Protein AF-A0AAU5PK63-F1 (afdb_monomer_lite)

pLDDT: mean 83.99, std 9.82, range [47.16, 92.56]

Radius of gyration: 13.46 Å; chains: 1; bounding box: 26×17×38 Å

Structure (mmCIF, N/CA/C/O backbone):
data_AF-A0AAU5PK63-F1
#
_entry.id   AF-A0AAU5PK63-F1
#
loop_
_atom_site.group_PDB
_atom_site.id
_atom_site.type_symbol
_atom_site.label_atom_id
_atom_site.label_alt_id
_atom_site.label_comp_id
_atom_site.label_asym_id
_atom_site.label_entity_id
_atom_site.label_seq_id
_atom_site.pdbx_PDB_ins_code
_atom_site.Cartn_x
_atom_site.Cartn_y
_atom_site.Cartn_z
_atom_site.occupancy
_atom_site.B_iso_or_equiv
_atom_site.auth_seq_id
_atom_site.auth_comp_id
_atom_site.auth_asym_id
_atom_site.auth_atom_id
_atom_site.pdbx_PDB_model_num
ATOM 1 N N . MET A 1 1 ? -14.687 12.349 18.245 1.00 52.41 1 MET A N 1
ATOM 2 C CA . MET A 1 1 ? -14.359 11.329 17.217 1.00 52.41 1 MET A CA 1
ATOM 3 C C . MET A 1 1 ? -13.373 10.336 17.809 1.00 52.41 1 MET A C 1
ATOM 5 O O . MET A 1 1 ? -12.300 10.755 18.217 1.00 52.41 1 MET A O 1
ATOM 9 N N . ASN A 1 2 ? -13.756 9.061 17.891 1.00 67.50 2 ASN A N 1
ATOM 10 C CA . ASN A 1 2 ? -12.982 7.988 18.525 1.00 67.50 2 ASN A CA 1
ATOM 11 C C . ASN A 1 2 ? -11.569 7.864 17.915 1.00 67.50 2 ASN A C 1
ATOM 13 O O . ASN A 1 2 ? -11.444 7.695 16.701 1.00 67.50 2 ASN A O 1
ATOM 17 N N . THR A 1 3 ? -10.511 7.927 18.733 1.00 75.69 3 THR A N 1
ATOM 18 C CA . THR A 1 3 ? -9.091 7.862 18.313 1.00 75.69 3 THR A CA 1
ATOM 19 C C . THR A 1 3 ? -8.796 6.654 17.415 1.00 75.69 3 THR A C 1
ATOM 21 O O . THR A 1 3 ? -8.060 6.767 16.439 1.00 75.69 3 THR A O 1
ATOM 24 N N . LYS A 1 4 ? -9.466 5.522 17.671 1.00 72.94 4 LYS A N 1
ATOM 25 C CA . LYS A 1 4 ? -9.385 4.295 16.860 1.00 72.94 4 LYS A CA 1
ATOM 26 C C . LYS A 1 4 ? -9.874 4.494 15.417 1.00 72.94 4 LYS A C 1
ATOM 28 O O . LYS A 1 4 ? -9.268 3.983 14.483 1.00 72.94 4 LYS A O 1
ATOM 33 N N . ARG A 1 5 ? -10.928 5.296 15.222 1.00 74.75 5 ARG A N 1
ATOM 34 C CA . ARG A 1 5 ? -11.494 5.606 13.899 1.00 74.75 5 ARG A CA 1
ATOM 35 C C . ARG A 1 5 ? -10.569 6.524 13.097 1.00 74.75 5 ARG A C 1
ATOM 37 O O . ARG A 1 5 ? -10.407 6.311 11.904 1.00 74.75 5 ARG A O 1
ATOM 44 N N . ARG A 1 6 ? -9.905 7.480 13.767 1.00 79.25 6 ARG A N 1
ATOM 45 C CA . ARG A 1 6 ? -8.847 8.308 13.155 1.00 79.25 6 ARG A CA 1
ATOM 46 C C . ARG A 1 6 ? -7.661 7.454 12.695 1.00 79.25 6 ARG A C 1
ATOM 48 O O . ARG A 1 6 ? -7.220 7.624 11.563 1.00 79.25 6 ARG A O 1
ATOM 55 N N . ALA A 1 7 ? -7.215 6.508 13.525 1.00 81.25 7 ALA A N 1
ATOM 56 C CA . ALA A 1 7 ? -6.130 5.586 13.184 1.00 81.25 7 ALA A CA 1
ATOM 57 C C . ALA A 1 7 ? -6.464 4.698 11.968 1.00 81.25 7 ALA A C 1
ATOM 59 O O . ALA A 1 7 ? -5.633 4.533 11.075 1.00 81.25 7 ALA A O 1
ATOM 60 N N . ALA A 1 8 ? -7.695 4.180 11.891 1.00 83.88 8 ALA A N 1
ATOM 61 C CA . ALA A 1 8 ? -8.158 3.410 10.736 1.00 83.88 8 ALA A CA 1
ATOM 62 C C . ALA A 1 8 ? -8.136 4.250 9.446 1.00 83.88 8 ALA A C 1
ATOM 64 O O . ALA A 1 8 ? -7.568 3.828 8.441 1.00 83.88 8 ALA A O 1
ATOM 65 N N . THR A 1 9 ? -8.658 5.482 9.490 1.00 85.75 9 THR A N 1
ATOM 66 C CA . THR A 1 9 ? -8.635 6.382 8.326 1.00 85.75 9 THR A CA 1
ATOM 67 C C . THR A 1 9 ? -7.224 6.773 7.896 1.00 85.75 9 THR A C 1
ATOM 69 O O . THR A 1 9 ? -6.951 6.813 6.701 1.00 85.75 9 THR A O 1
ATOM 72 N N . THR A 1 10 ? -6.300 7.020 8.830 1.00 87.00 10 THR A N 1
ATOM 73 C CA . THR A 1 10 ? -4.912 7.346 8.470 1.00 87.00 10 THR A CA 1
ATOM 74 C C . THR A 1 10 ? -4.209 6.172 7.801 1.00 87.00 10 THR A C 1
ATOM 76 O O . THR A 1 10 ? -3.504 6.373 6.820 1.00 87.00 10 THR A O 1
ATOM 79 N N . LEU A 1 11 ? -4.435 4.943 8.275 1.00 88.75 11 LEU A N 1
ATOM 80 C CA . LEU A 1 11 ? -3.862 3.744 7.658 1.00 88.75 11 LEU A CA 1
ATOM 81 C C . LEU A 1 11 ? -4.432 3.500 6.256 1.00 88.75 11 LEU A C 1
ATOM 83 O O . LEU A 1 11 ? -3.678 3.163 5.347 1.00 88.75 11 LEU A O 1
ATOM 87 N N . ALA A 1 12 ? -5.731 3.740 6.061 1.00 88.81 12 ALA A N 1
ATOM 88 C CA . ALA A 1 12 ? -6.354 3.660 4.743 1.00 88.81 12 ALA A CA 1
ATOM 89 C C . ALA A 1 12 ? -5.776 4.704 3.772 1.00 88.81 12 ALA A C 1
ATOM 91 O O . ALA A 1 12 ? -5.479 4.376 2.627 1.00 88.81 12 ALA A O 1
ATOM 92 N N . LEU A 1 13 ? -5.555 5.942 4.231 1.00 91.44 13 LEU A N 1
ATOM 93 C CA . LEU A 1 13 ? -4.939 6.997 3.419 1.00 91.44 13 LEU A CA 1
ATOM 94 C C . LEU A 1 13 ? -3.490 6.664 3.045 1.00 91.44 13 LEU A C 1
ATOM 96 O O . LEU A 1 13 ? -3.107 6.843 1.892 1.00 91.44 13 LEU A O 1
ATOM 100 N N . VAL A 1 14 ? -2.701 6.138 3.985 1.00 91.75 14 VAL A N 1
ATOM 101 C CA . VAL A 1 14 ? -1.324 5.692 3.710 1.00 91.75 14 VAL A CA 1
ATOM 102 C C . VAL A 1 14 ? -1.313 4.563 2.681 1.00 91.75 14 VAL A C 1
ATOM 104 O O . VAL A 1 14 ? -0.549 4.635 1.720 1.00 91.75 14 VAL A O 1
ATOM 107 N N . GLY A 1 15 ? -2.191 3.566 2.830 1.00 90.56 15 GLY A N 1
ATOM 108 C CA . GLY A 1 15 ? -2.318 2.480 1.857 1.00 90.56 15 GLY A CA 1
ATOM 109 C C . GLY A 1 15 ? -2.715 2.981 0.469 1.00 90.56 15 GLY A C 1
ATOM 110 O O . GLY A 1 15 ? -2.180 2.518 -0.534 1.00 90.56 15 GLY A O 1
ATOM 111 N N . LEU A 1 16 ? -3.590 3.987 0.398 1.00 92.19 16 LEU A N 1
ATOM 112 C CA . LEU A 1 16 ? -4.005 4.596 -0.864 1.00 92.19 16 LEU A CA 1
ATOM 113 C C . LEU A 1 16 ? -2.843 5.328 -1.550 1.00 92.19 16 LEU A C 1
ATOM 115 O O . LEU A 1 16 ? -2.641 5.148 -2.747 1.00 92.19 16 LEU A O 1
ATOM 119 N N . VAL A 1 17 ? -2.036 6.081 -0.796 1.00 92.56 17 VAL A N 1
ATOM 120 C CA . VAL A 1 17 ? -0.825 6.741 -1.319 1.00 92.56 17 VAL A CA 1
ATOM 121 C C . VAL A 1 17 ? 0.208 5.718 -1.797 1.00 92.56 17 VAL A C 1
ATOM 123 O O . VAL A 1 17 ? 0.797 5.879 -2.861 1.00 92.56 17 VAL A O 1
ATOM 126 N N . GLN A 1 18 ? 0.419 4.633 -1.053 1.00 90.94 18 GLN A N 1
ATOM 127 C CA . GLN A 1 18 ? 1.328 3.564 -1.476 1.00 90.94 18 GLN A CA 1
ATOM 128 C C . GLN A 1 18 ? 0.837 2.876 -2.752 1.00 90.94 18 GLN A C 1
ATOM 130 O O . GLN A 1 18 ? 1.636 2.608 -3.646 1.00 90.94 18 GLN A O 1
ATOM 135 N N . ALA A 1 19 ? -0.473 2.647 -2.878 1.00 90.44 19 ALA A N 1
ATOM 136 C CA . ALA A 1 19 ? -1.058 2.062 -4.076 1.00 90.44 19 ALA A CA 1
ATOM 137 C C . ALA A 1 19 ? -0.891 2.980 -5.294 1.00 90.44 19 ALA A C 1
ATOM 139 O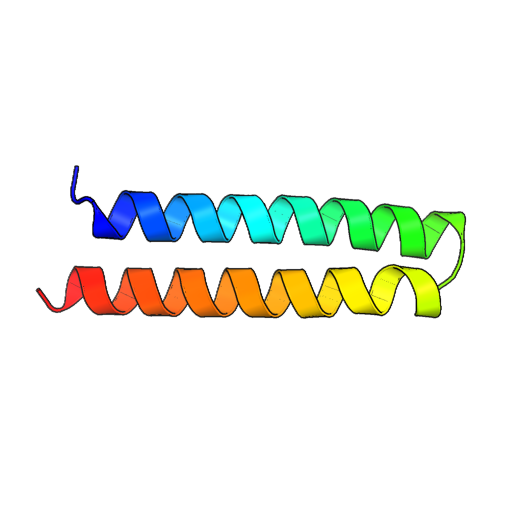 O . ALA A 1 19 ? -0.478 2.508 -6.352 1.00 90.44 19 ALA A O 1
ATOM 140 N N . THR A 1 20 ? -1.157 4.285 -5.168 1.00 91.06 20 THR A N 1
ATOM 141 C CA . THR A 1 20 ? -1.000 5.225 -6.293 1.00 91.06 20 THR A CA 1
ATOM 142 C C . THR A 1 20 ? 0.454 5.328 -6.741 1.00 91.06 20 THR A C 1
ATOM 144 O O . THR A 1 20 ? 0.723 5.238 -7.939 1.00 91.06 20 THR A O 1
ATOM 147 N N . ILE A 1 21 ? 1.392 5.420 -5.793 1.00 90.12 21 ILE A N 1
ATOM 148 C CA . ILE A 1 21 ? 2.834 5.408 -6.068 1.00 90.12 21 ILE A CA 1
ATOM 149 C C . ILE A 1 21 ? 3.233 4.097 -6.754 1.00 90.12 21 ILE A C 1
ATOM 151 O O . ILE A 1 21 ? 3.843 4.121 -7.820 1.00 90.12 21 ILE A O 1
ATOM 155 N N . GLY A 1 22 ? 2.837 2.950 -6.199 1.00 88.19 22 GLY A N 1
ATOM 156 C CA . GLY A 1 22 ? 3.143 1.640 -6.772 1.00 88.19 22 GLY A CA 1
ATOM 157 C C . GLY A 1 22 ? 2.594 1.458 -8.183 1.00 88.19 22 GLY A C 1
ATOM 158 O O . GLY A 1 22 ? 3.271 0.891 -9.037 1.00 88.19 22 GLY A O 1
ATOM 159 N N . THR A 1 23 ? 1.401 1.990 -8.455 1.00 89.56 23 THR A N 1
ATOM 160 C CA . THR A 1 23 ? 0.796 1.953 -9.792 1.00 89.56 23 THR A CA 1
ATOM 161 C C . THR A 1 23 ? 1.589 2.823 -10.766 1.00 89.56 23 THR A C 1
ATOM 163 O O . THR A 1 23 ? 1.923 2.361 -11.852 1.00 89.56 23 THR A O 1
ATOM 166 N N . ALA A 1 24 ? 1.964 4.043 -10.365 1.00 89.56 24 ALA A N 1
ATOM 167 C CA . ALA A 1 24 ? 2.779 4.934 -11.188 1.00 89.56 24 ALA A CA 1
ATOM 168 C C . ALA A 1 24 ? 4.149 4.317 -11.523 1.00 89.56 24 ALA A C 1
ATOM 170 O O . ALA A 1 24 ? 4.534 4.301 -12.688 1.00 89.56 24 ALA A O 1
ATOM 171 N N . PHE A 1 25 ? 4.841 3.733 -10.538 1.00 86.94 25 PHE A N 1
ATOM 172 C CA . PHE A 1 25 ? 6.121 3.048 -10.763 1.00 86.94 25 PHE A CA 1
ATOM 173 C C . PHE A 1 25 ? 5.979 1.769 -11.595 1.00 86.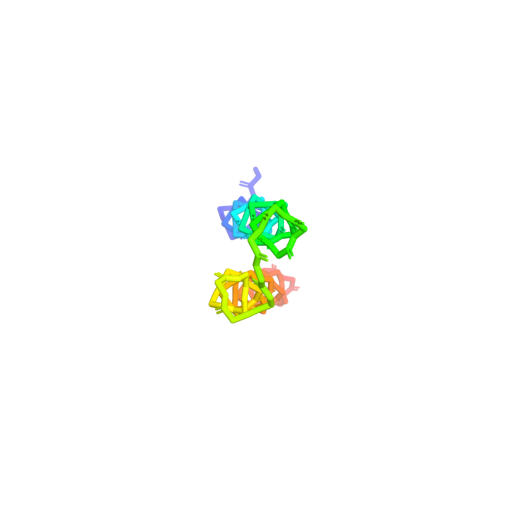94 25 PHE A C 1
ATOM 175 O O . PHE A 1 25 ? 6.844 1.484 -12.416 1.00 86.94 25 PHE A O 1
ATOM 182 N N . THR A 1 26 ? 4.880 1.022 -11.439 1.00 90.50 26 THR A N 1
ATOM 183 C CA . THR A 1 26 ? 4.594 -0.146 -12.293 1.00 90.50 26 THR A CA 1
ATOM 184 C C . THR A 1 26 ? 4.437 0.255 -13.759 1.00 90.50 26 THR A C 1
ATOM 186 O O . THR A 1 26 ? 4.869 -0.484 -14.638 1.00 90.50 26 THR A O 1
ATOM 189 N N . VAL A 1 27 ? 3.796 1.402 -14.015 1.00 89.44 27 VAL A N 1
ATOM 190 C CA . VAL A 1 27 ? 3.550 1.921 -15.369 1.00 89.44 27 VAL A CA 1
ATOM 191 C C . VAL A 1 27 ? 4.805 2.554 -15.971 1.00 89.44 27 VAL A C 1
ATOM 193 O O . VAL A 1 27 ? 5.051 2.371 -17.158 1.00 89.44 27 VAL A O 1
ATOM 196 N N . ALA A 1 28 ? 5.574 3.307 -15.180 1.00 89.75 28 ALA A N 1
ATOM 197 C CA . ALA A 1 28 ? 6.752 4.030 -15.658 1.00 89.75 28 ALA A CA 1
ATOM 198 C C . ALA A 1 28 ? 7.970 3.123 -15.881 1.00 89.75 28 ALA A C 1
ATOM 200 O O . ALA A 1 28 ? 8.715 3.332 -16.831 1.00 89.75 28 ALA A O 1
ATOM 201 N N . GLU A 1 29 ? 8.163 2.134 -15.008 1.00 84.94 29 GLU A N 1
ATOM 202 C CA . GLU A 1 29 ? 9.339 1.266 -15.016 1.00 84.94 29 GLU A CA 1
ATOM 203 C C . GLU A 1 29 ? 8.921 -0.172 -15.341 1.00 84.94 29 GLU A C 1
ATOM 205 O O . GLU A 1 29 ? 8.859 -0.594 -16.495 1.00 84.94 29 GLU A O 1
ATOM 210 N N . SER A 1 30 ? 8.622 -0.954 -14.304 1.00 83.00 30 SER A N 1
ATOM 211 C CA . SER A 1 30 ? 8.296 -2.368 -14.416 1.00 83.00 30 SER A CA 1
ATOM 212 C C . SER A 1 30 ? 7.536 -2.857 -13.186 1.00 83.00 30 SER A C 1
ATOM 214 O O . SER A 1 30 ? 7.575 -2.270 -12.099 1.00 83.00 30 SER A O 1
ATOM 216 N N . LYS A 1 31 ? 6.851 -3.993 -13.341 1.00 80.81 31 LYS A N 1
ATOM 217 C CA . LYS A 1 31 ? 6.065 -4.627 -12.273 1.00 80.81 31 LYS A CA 1
ATOM 218 C C . LYS A 1 31 ? 6.894 -4.969 -11.033 1.00 80.81 31 LYS A C 1
ATOM 220 O O . LYS A 1 31 ? 6.369 -4.914 -9.924 1.00 80.81 31 LYS A O 1
ATOM 225 N N . GLU A 1 32 ? 8.169 -5.302 -11.205 1.00 86.31 32 GLU A N 1
ATOM 226 C CA . GLU A 1 32 ? 9.074 -5.644 -10.103 1.00 86.31 32 GLU A CA 1
ATOM 227 C C . GLU A 1 32 ? 9.324 -4.446 -9.181 1.00 86.31 32 GLU A C 1
ATOM 229 O O . GLU A 1 32 ? 9.372 -4.607 -7.964 1.00 86.31 32 GLU A O 1
ATOM 234 N N . PHE A 1 33 ? 9.377 -3.238 -9.748 1.00 81.44 33 PHE A N 1
ATOM 235 C CA . PHE A 1 33 ? 9.554 -1.998 -8.994 1.00 81.44 33 PHE A CA 1
ATOM 236 C C . PHE A 1 33 ? 8.289 -1.571 -8.240 1.00 81.44 33 PHE A C 1
ATOM 238 O O . PHE A 1 33 ? 8.369 -1.046 -7.130 1.00 81.44 33 PHE A O 1
ATOM 245 N N . GLY A 1 34 ? 7.109 -1.809 -8.817 1.00 81.88 34 GLY A N 1
ATOM 246 C CA . GLY A 1 34 ? 5.832 -1.464 -8.187 1.00 81.88 34 GLY A CA 1
ATOM 247 C C . GLY A 1 34 ? 5.295 -2.504 -7.196 1.00 81.88 34 GLY A C 1
ATOM 248 O O . GLY A 1 34 ? 4.513 -2.159 -6.307 1.00 81.88 34 GLY A O 1
ATOM 249 N N . ALA A 1 35 ? 5.726 -3.766 -7.292 1.00 86.06 35 ALA A N 1
ATOM 250 C CA . ALA A 1 35 ? 5.252 -4.849 -6.427 1.00 86.06 35 ALA A CA 1
ATOM 251 C C . ALA A 1 35 ? 5.456 -4.594 -4.914 1.00 86.06 35 ALA A C 1
ATOM 253 O O . ALA A 1 35 ? 4.511 -4.828 -4.156 1.00 86.06 35 ALA A O 1
ATOM 254 N N . PRO A 1 36 ? 6.602 -4.072 -4.429 1.00 89.88 36 PRO A N 1
ATOM 255 C CA . PRO A 1 36 ? 6.782 -3.747 -3.010 1.00 89.88 36 PRO A CA 1
ATOM 256 C C . PRO A 1 36 ? 5.767 -2.713 -2.493 1.00 89.88 36 PRO A C 1
ATOM 258 O O . PRO A 1 36 ? 5.257 -2.820 -1.374 1.00 89.88 36 PRO A O 1
ATOM 261 N N . PHE A 1 37 ? 5.423 -1.724 -3.322 1.00 87.62 37 PHE A N 1
ATOM 262 C CA . PHE A 1 37 ? 4.432 -0.698 -2.988 1.00 87.62 37 PHE A CA 1
ATOM 263 C C . PHE A 1 37 ? 3.010 -1.261 -2.956 1.00 87.62 37 PHE A C 1
ATOM 265 O O . PHE A 1 37 ? 2.221 -0.909 -2.083 1.00 87.62 37 PHE A O 1
ATOM 272 N N . PHE A 1 38 ? 2.699 -2.200 -3.849 1.00 88.19 38 PHE A N 1
ATOM 273 C CA . PHE A 1 38 ? 1.431 -2.922 -3.812 1.00 88.19 38 PHE A CA 1
ATOM 274 C C . PHE A 1 38 ? 1.270 -3.740 -2.519 1.00 88.19 38 PHE A C 1
ATOM 276 O O . PHE A 1 38 ? 0.233 -3.663 -1.858 1.00 88.19 38 PHE A O 1
ATOM 283 N N . TRP A 1 39 ? 2.305 -4.483 -2.111 1.00 88.56 39 TRP A N 1
ATOM 284 C CA . TRP A 1 39 ? 2.257 -5.278 -0.879 1.00 88.56 39 TRP A CA 1
ATOM 285 C C . TRP A 1 39 ? 2.190 -4.414 0.382 1.00 88.56 39 TRP A C 1
ATOM 287 O O . TRP A 1 39 ? 1.425 -4.729 1.294 1.00 88.56 39 TRP A O 1
ATOM 297 N N . SER A 1 40 ? 2.932 -3.304 0.432 1.00 89.94 40 SER A N 1
ATOM 298 C CA . SER A 1 40 ? 2.831 -2.359 1.555 1.00 89.94 40 SER A CA 1
ATOM 299 C C . SER A 1 40 ? 1.438 -1.730 1.648 1.00 89.94 40 SER A C 1
ATOM 301 O O . SER A 1 40 ? 0.857 -1.732 2.735 1.00 89.94 40 SER A O 1
ATOM 303 N N . ALA A 1 41 ? 0.841 -1.338 0.516 1.00 90.06 41 ALA A N 1
ATOM 304 C CA . ALA A 1 41 ? -0.533 -0.846 0.478 1.00 90.06 41 ALA A CA 1
ATOM 305 C C . ALA A 1 41 ? -1.531 -1.880 1.023 1.00 90.06 41 ALA A C 1
ATOM 307 O O . ALA A 1 41 ? -2.386 -1.548 1.847 1.00 90.06 41 ALA A O 1
ATOM 308 N N . ALA A 1 42 ? -1.397 -3.149 0.620 1.00 91.06 42 ALA A N 1
ATOM 309 C CA . ALA A 1 42 ? -2.247 -4.236 1.103 1.00 91.06 42 ALA A CA 1
ATOM 310 C C . ALA A 1 42 ? -2.143 -4.427 2.628 1.00 91.06 42 ALA A C 1
ATOM 312 O O . ALA A 1 42 ? -3.162 -4.622 3.302 1.00 91.06 42 ALA A O 1
ATOM 313 N N . ILE A 1 43 ? -0.936 -4.314 3.193 1.00 91.62 43 ILE A N 1
ATOM 314 C CA . ILE A 1 43 ? -0.717 -4.357 4.646 1.00 91.62 43 ILE A CA 1
ATOM 315 C C . ILE A 1 43 ? -1.401 -3.163 5.321 1.00 91.62 43 ILE A C 1
ATOM 317 O O . ILE A 1 43 ? -2.120 -3.349 6.304 1.00 91.62 43 ILE A O 1
ATOM 321 N N . SER A 1 44 ? -1.243 -1.950 4.789 1.00 90.44 44 SER A N 1
ATOM 322 C CA . SER A 1 44 ? -1.876 -0.748 5.343 1.00 90.44 44 SER A CA 1
ATOM 323 C C . SER A 1 44 ? -3.404 -0.835 5.345 1.00 90.44 44 SER A C 1
ATOM 325 O O . SER A 1 44 ? -4.021 -0.532 6.369 1.00 90.44 44 SER A O 1
ATOM 327 N N . PHE A 1 45 ? -4.020 -1.327 4.267 1.00 88.88 45 PHE A N 1
ATOM 328 C CA . PHE A 1 45 ? -5.467 -1.561 4.227 1.00 88.88 45 PHE A CA 1
ATOM 329 C C . PHE A 1 45 ? -5.913 -2.667 5.188 1.00 88.88 45 PHE A C 1
ATOM 331 O O . PHE A 1 45 ? -6.933 -2.517 5.862 1.00 88.88 45 PHE A O 1
ATOM 338 N N . SER A 1 46 ? -5.131 -3.739 5.324 1.00 90.69 46 SER A N 1
ATOM 339 C CA . SER A 1 46 ? -5.418 -4.813 6.286 1.00 90.69 46 SER A CA 1
ATOM 340 C C . SER A 1 46 ? -5.388 -4.299 7.730 1.00 90.69 46 SER A C 1
ATOM 342 O O . SER A 1 46 ? -6.287 -4.591 8.522 1.00 90.69 46 SER A O 1
ATOM 344 N N . CYS A 1 47 ? -4.398 -3.468 8.068 1.00 88.56 47 CYS A N 1
ATOM 345 C CA . CYS A 1 47 ? -4.303 -2.810 9.370 1.00 88.56 47 CYS A CA 1
ATOM 346 C C . CYS A 1 47 ? -5.451 -1.817 9.600 1.00 88.56 47 CYS A C 1
ATOM 348 O O . CYS A 1 47 ? -6.003 -1.774 10.702 1.00 88.56 47 CYS A O 1
ATOM 350 N N . 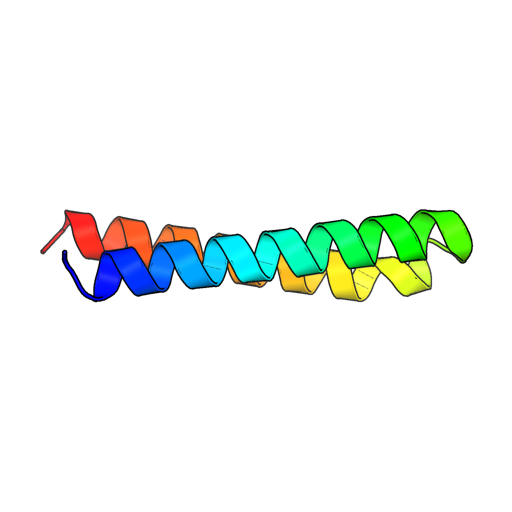ALA A 1 48 ? -5.843 -1.052 8.575 1.00 89.81 48 ALA A N 1
ATOM 351 C CA . ALA A 1 48 ? -6.983 -0.138 8.643 1.00 89.81 48 ALA A CA 1
ATOM 352 C C . ALA A 1 48 ? -8.287 -0.889 8.950 1.00 89.81 48 ALA A C 1
ATOM 354 O O . ALA A 1 48 ? -8.998 -0.533 9.890 1.00 89.81 48 ALA A O 1
ATOM 355 N N . TRP A 1 49 ? -8.545 -1.980 8.226 1.00 87.94 49 TRP A N 1
ATOM 356 C CA . TRP A 1 49 ? -9.709 -2.844 8.423 1.00 87.94 49 TRP A CA 1
ATOM 357 C C . TRP A 1 49 ? -9.753 -3.459 9.824 1.00 87.94 49 TRP A C 1
ATOM 359 O O . TRP A 1 49 ? -10.793 -3.483 10.486 1.00 87.94 49 TRP A O 1
ATOM 369 N N . PHE A 1 50 ? -8.607 -3.933 10.317 1.00 86.94 50 PHE A N 1
ATOM 370 C CA . PHE A 1 50 ? -8.512 -4.500 11.658 1.00 86.94 50 PHE A CA 1
ATOM 371 C C . PHE A 1 50 ? -8.761 -3.450 12.751 1.00 86.94 50 PHE A C 1
ATOM 373 O O . PHE A 1 50 ? -9.487 -3.713 13.717 1.00 86.94 50 PHE A O 1
ATOM 380 N N . ALA A 1 51 ? -8.200 -2.247 12.590 1.00 85.44 51 ALA A N 1
ATOM 381 C CA . ALA A 1 51 ? -8.426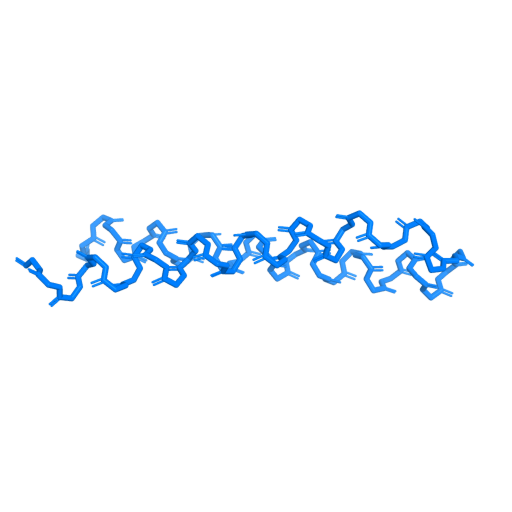 -1.124 13.495 1.00 85.44 51 ALA A CA 1
ATOM 382 C C . ALA A 1 51 ? -9.899 -0.681 13.501 1.00 85.44 51 ALA A C 1
ATOM 384 O O . ALA A 1 51 ? -10.451 -0.401 14.568 1.00 85.44 51 ALA A O 1
ATOM 385 N N . GLU A 1 52 ? -10.549 -0.677 12.335 1.00 84.38 52 GLU A N 1
ATOM 386 C CA . GLU A 1 52 ? -11.971 -0.373 12.197 1.00 84.38 52 GLU A CA 1
ATOM 387 C C . GLU A 1 52 ? -12.840 -1.411 12.921 1.00 84.38 52 GLU A C 1
ATOM 389 O O . GLU A 1 52 ? -13.630 -1.032 13.789 1.00 84.38 52 GLU A O 1
ATOM 394 N N . ARG A 1 53 ? -12.617 -2.715 12.692 1.00 82.31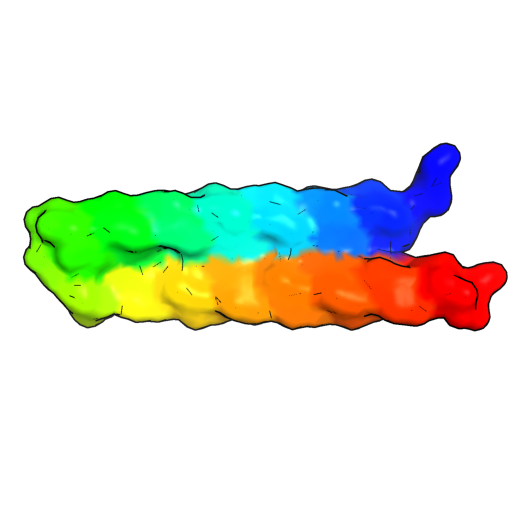 53 ARG A N 1
ATOM 395 C CA . ARG A 1 53 ? -13.368 -3.796 13.367 1.00 82.31 53 ARG A CA 1
ATOM 396 C C . ARG A 1 53 ? -13.230 -3.785 14.890 1.00 82.31 53 ARG A C 1
ATOM 398 O O . ARG A 1 53 ? -14.196 -4.070 15.602 1.00 82.31 53 ARG A O 1
ATOM 405 N N . ARG A 1 54 ? -12.046 -3.439 15.408 1.00 75.81 54 ARG A N 1
ATOM 406 C CA . ARG A 1 54 ? -11.814 -3.271 16.857 1.00 75.81 54 ARG A CA 1
ATOM 407 C C . ARG A 1 54 ? -12.407 -1.984 17.430 1.00 75.81 54 ARG A C 1
ATOM 409 O O . ARG A 1 54 ? -12.512 -1.849 18.648 1.00 75.81 54 ARG A O 1
ATOM 416 N N . SER 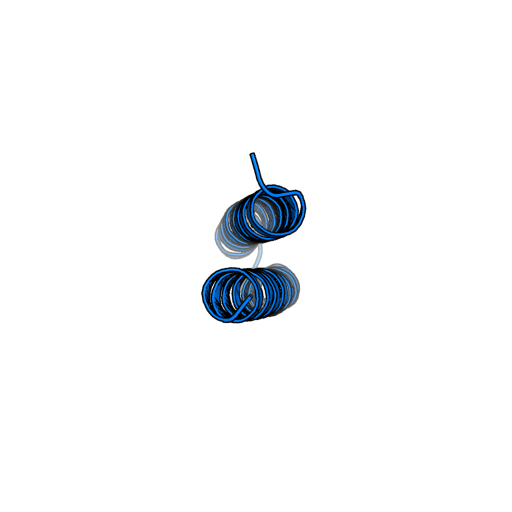A 1 55 ? -12.751 -1.017 16.584 1.00 67.38 55 SER A N 1
ATOM 417 C CA . SER A 1 55 ? -13.415 0.213 17.016 1.00 67.38 55 SER A CA 1
ATOM 418 C C . SER A 1 55 ? -14.927 0.048 17.168 1.00 67.38 55 SER A C 1
ATOM 420 O O . SER A 1 55 ? -15.513 0.756 17.973 1.00 67.38 55 SER A O 1
ATOM 422 N N . THR A 1 56 ? -15.535 -0.898 16.445 1.00 61.56 56 THR A N 1
ATOM 423 C CA . THR A 1 56 ? -16.975 -1.216 16.499 1.00 61.56 56 THR A CA 1
ATOM 424 C C . THR A 1 56 ? -17.374 -2.183 17.615 1.00 61.56 56 THR A C 1
ATOM 426 O O . THR A 1 56 ? -18.549 -2.278 17.938 1.00 61.56 56 THR A O 1
ATOM 429 N N . THR A 1 57 ? -16.421 -2.923 18.189 1.00 59.72 57 THR A N 1
ATOM 430 C CA . THR A 1 57 ? -16.650 -3.908 19.271 1.00 59.72 57 THR A CA 1
ATOM 431 C C . THR A 1 57 ? -16.421 -3.341 20.681 1.00 59.72 57 THR A C 1
ATOM 433 O O . THR A 1 57 ? -16.444 -4.091 21.652 1.00 59.72 57 THR A O 1
ATOM 436 N N . SER A 1 58 ? -16.175 -2.032 20.794 1.00 47.16 58 SER A N 1
ATOM 437 C CA . SER A 1 58 ? -15.837 -1.290 22.018 1.00 47.16 58 SER A CA 1
ATOM 438 C C . SER A 1 58 ? -16.841 -0.181 22.256 1.00 47.16 58 SER A C 1
ATOM 440 O O . SER A 1 58 ? -16.910 0.225 23.434 1.00 47.16 58 SER A O 1
#

Sequence (58 aa):
MNTKRRAATTLALVGLVQATIGTAFTVAESKEFGAPFFWSAAISFSCAWFAERRSTTS

Secondary structure (DSSP, 8-state):
--HHHHHHHHHHHHHHHHHHHHHHHHHHT-HHHHHHHHHHHHHHHHHHHHHHHHHH--

Foldseek 3Di:
DDPLLVQLVVLLVQLVVLQVVLVVCCVPPNNVSSVVSNVSSVVSNVVSVVSVVVVVVD